Protein AF-A0AAI9UJ51-F1 (afdb_monomer_lite)

Structure (mmCIF, N/CA/C/O backbone):
data_AF-A0AAI9UJ51-F1
#
_entry.id   AF-A0AAI9UJ51-F1
#
loop_
_atom_site.group_PDB
_atom_site.id
_atom_site.type_symbol
_atom_site.label_atom_id
_atom_site.label_alt_id
_atom_site.label_comp_id
_atom_site.label_asym_id
_atom_site.label_entity_id
_atom_site.label_seq_id
_atom_site.pdbx_PDB_ins_code
_atom_site.Cartn_x
_atom_site.Cartn_y
_atom_site.Cartn_z
_atom_site.occupancy
_atom_site.B_iso_or_equiv
_atom_site.auth_seq_id
_atom_site.auth_comp_id
_atom_site.auth_asym_id
_atom_site.auth_atom_id
_atom_site.pdbx_PDB_model_num
ATOM 1 N N . MET A 1 1 ? -1.514 22.040 6.962 1.00 37.78 1 MET A N 1
ATOM 2 C CA . MET A 1 1 ? -1.604 20.563 6.979 1.00 37.78 1 MET A CA 1
ATOM 3 C C . MET A 1 1 ? -2.119 20.143 8.343 1.00 37.78 1 MET A C 1
ATOM 5 O O . MET A 1 1 ? -1.383 20.273 9.313 1.00 37.78 1 MET A O 1
ATOM 9 N N . SER A 1 2 ? -3.386 19.740 8.450 1.00 42.09 2 SER A N 1
ATOM 10 C CA . SER A 1 2 ? -3.909 19.171 9.693 1.00 42.09 2 SER A CA 1
ATOM 11 C C . SER A 1 2 ? -3.279 17.795 9.904 1.00 42.09 2 SER A C 1
ATOM 13 O O . SER A 1 2 ? -3.231 16.966 8.996 1.00 42.09 2 SER A O 1
ATOM 15 N N . TYR A 1 3 ? -2.724 17.576 11.091 1.00 49.19 3 TYR A N 1
ATOM 16 C CA . TYR A 1 3 ? -2.213 16.272 11.492 1.00 49.19 3 TYR A CA 1
ATOM 17 C C . TYR A 1 3 ? -3.400 15.306 11.568 1.00 49.19 3 TYR A C 1
ATOM 19 O O . TYR A 1 3 ? -4.427 15.645 12.158 1.00 49.19 3 TYR A O 1
ATOM 27 N N . PHE A 1 4 ? -3.287 14.126 10.959 1.00 56.16 4 PHE A N 1
ATOM 28 C CA . PHE A 1 4 ? -4.311 13.094 11.087 1.00 56.16 4 PHE A CA 1
ATOM 29 C C . PHE A 1 4 ? -4.432 12.709 12.571 1.00 56.16 4 PHE A C 1
ATOM 31 O O . PHE A 1 4 ? -3.522 12.100 13.137 1.00 56.16 4 PHE A O 1
ATOM 38 N N . LYS A 1 5 ? -5.533 13.112 13.214 1.00 59.19 5 LYS A N 1
ATOM 39 C CA . LYS A 1 5 ? -5.891 12.684 14.568 1.00 59.19 5 LYS A CA 1
ATOM 40 C C . LYS A 1 5 ? -6.715 11.409 14.424 1.00 59.19 5 LYS A C 1
ATOM 42 O O . LYS A 1 5 ? -7.724 11.413 13.723 1.00 59.19 5 LYS A O 1
ATOM 47 N N . ALA A 1 6 ? -6.263 10.318 15.042 1.00 59.84 6 ALA A N 1
ATOM 48 C CA . ALA A 1 6 ? -7.063 9.100 15.090 1.00 59.84 6 ALA A CA 1
ATOM 49 C C . ALA A 1 6 ? -8.426 9.415 15.743 1.00 59.84 6 ALA A C 1
ATOM 51 O O . ALA A 1 6 ? -8.447 10.217 16.681 1.00 59.84 6 ALA A O 1
ATOM 52 N N . PRO A 1 7 ? -9.537 8.818 15.271 1.00 62.19 7 PRO A N 1
ATOM 53 C CA . PRO A 1 7 ? -10.870 9.112 15.797 1.00 62.19 7 PRO A CA 1
ATOM 54 C C . PRO A 1 7 ? -10.974 8.886 17.309 1.00 62.19 7 PRO A C 1
ATOM 56 O O . PRO A 1 7 ? -11.609 9.683 17.992 1.00 62.19 7 PRO A O 1
ATOM 59 N N . ASN A 1 8 ? -10.275 7.866 17.824 1.00 65.25 8 ASN A N 1
ATOM 60 C CA . ASN A 1 8 ? -10.245 7.535 19.245 1.00 65.25 8 ASN A CA 1
ATOM 61 C C . ASN A 1 8 ? -8.888 7.785 19.894 1.00 65.25 8 ASN A C 1
ATOM 63 O O . ASN A 1 8 ? -7.830 7.422 19.366 1.00 65.25 8 ASN A O 1
ATOM 67 N N . GLU A 1 9 ? -8.946 8.367 21.090 1.00 64.38 9 GLU A N 1
ATOM 68 C CA . GLU A 1 9 ? -7.795 8.557 21.958 1.00 64.38 9 GLU A CA 1
ATOM 69 C C . GLU A 1 9 ? -7.480 7.246 22.685 1.00 64.38 9 GLU A C 1
ATOM 71 O O . GLU A 1 9 ? -8.346 6.587 23.254 1.00 64.38 9 GLU A O 1
ATOM 76 N N . ILE A 1 10 ? -6.215 6.838 22.638 1.00 64.62 10 ILE A N 1
ATOM 77 C CA . ILE A 1 10 ? -5.741 5.667 23.375 1.00 64.62 10 ILE A CA 1
ATOM 78 C C . ILE A 1 10 ? -5.596 6.097 24.845 1.00 64.62 10 ILE A C 1
ATOM 80 O O . ILE A 1 10 ? -4.950 7.124 25.081 1.00 64.62 10 ILE A O 1
ATOM 84 N N . PRO A 1 11 ? -6.120 5.339 25.829 1.00 68.12 11 PRO A N 1
ATOM 85 C CA . PRO A 1 11 ? -5.865 5.615 27.241 1.00 68.12 11 PRO A CA 1
ATOM 86 C C . PRO A 1 11 ? -4.359 5.752 27.496 1.00 68.12 11 PRO A C 1
ATOM 88 O O . PRO A 1 11 ? -3.576 4.975 26.942 1.00 68.12 11 PRO A O 1
ATOM 91 N N . ARG A 1 12 ? -3.942 6.723 28.323 1.00 59.19 12 ARG A N 1
ATOM 92 C CA . ARG A 1 12 ? -2.514 6.996 28.608 1.00 59.19 12 ARG A CA 1
ATOM 93 C C . ARG A 1 12 ? -1.734 5.743 29.003 1.00 59.19 12 ARG A C 1
ATOM 95 O O . ARG A 1 12 ? -0.584 5.600 28.599 1.00 59.19 12 ARG A O 1
ATOM 102 N N . ASP A 1 13 ? -2.397 4.836 29.712 1.00 65.62 13 ASP A N 1
ATOM 103 C CA . ASP A 1 13 ? -1.787 3.637 30.280 1.00 65.62 13 ASP A CA 1
ATOM 104 C C . ASP A 1 13 ? -1.841 2.425 29.338 1.00 65.62 13 ASP A C 1
ATOM 106 O O . ASP A 1 13 ? -1.297 1.379 29.671 1.00 65.62 13 ASP A O 1
ATOM 110 N N . GLY A 1 14 ? -2.450 2.560 28.152 1.00 63.56 14 GLY A N 1
ATOM 111 C CA . GLY A 1 14 ? -2.591 1.488 27.169 1.00 63.56 14 GLY A CA 1
ATOM 112 C C . GLY A 1 14 ? -3.546 0.363 27.593 1.00 63.56 14 GLY A C 1
ATOM 113 O O . GLY A 1 14 ? -3.858 0.155 28.764 1.00 63.56 14 GLY A O 1
ATOM 114 N N . TRP A 1 15 ? -4.031 -0.399 26.612 1.00 67.38 15 TRP A N 1
ATOM 115 C CA . TRP A 1 15 ? -4.804 -1.616 26.863 1.00 67.38 15 TRP A CA 1
ATOM 116 C C . TRP A 1 15 ? -3.821 -2.746 27.208 1.00 67.38 15 TRP A C 1
ATOM 118 O O . TRP A 1 15 ? -3.325 -3.445 26.333 1.00 67.38 15 TRP A O 1
ATOM 128 N N . ASN A 1 16 ? -3.461 -2.872 28.487 1.00 60.53 16 ASN A N 1
ATOM 129 C CA . ASN A 1 16 ? -2.312 -3.675 28.943 1.00 60.53 16 ASN A CA 1
ATOM 130 C C . ASN A 1 16 ? -2.481 -5.202 28.894 1.00 60.53 16 ASN A C 1
ATOM 132 O O . ASN A 1 16 ? -1.573 -5.913 29.320 1.00 60.53 16 ASN A O 1
ATOM 136 N N . LYS A 1 17 ? -3.621 -5.727 28.432 1.00 62.84 17 LYS A N 1
ATOM 137 C CA . LYS A 1 17 ? -3.932 -7.158 28.587 1.00 62.84 17 LYS A CA 1
ATOM 138 C C . LYS A 1 17 ? -3.856 -7.983 27.305 1.00 62.84 17 LYS A C 1
ATOM 140 O O . LYS A 1 17 ? -3.494 -9.148 27.400 1.00 62.84 17 LYS A O 1
ATOM 145 N N . ASP A 1 18 ? -4.044 -7.377 26.133 1.00 58.81 18 ASP A N 1
ATOM 146 C CA . ASP A 1 18 ? -4.123 -8.126 24.877 1.00 58.81 18 ASP A CA 1
ATOM 147 C C . ASP A 1 18 ? -3.141 -7.562 23.844 1.00 58.81 18 ASP A C 1
ATOM 149 O O . ASP A 1 18 ? -3.405 -6.568 23.165 1.00 58.81 18 ASP A O 1
ATOM 153 N N . SER A 1 19 ? -1.974 -8.199 23.726 1.00 62.00 19 SER A N 1
ATOM 154 C CA . SER A 1 19 ? -1.013 -7.914 22.660 1.00 62.00 19 SER A CA 1
ATOM 155 C C . SER A 1 19 ? -0.916 -9.105 21.714 1.00 62.00 19 SER A C 1
ATOM 157 O O . SER A 1 19 ? -0.498 -10.187 22.111 1.00 62.00 19 SER A O 1
ATOM 159 N N . LEU A 1 20 ? -1.248 -8.891 20.438 1.00 61.78 20 LEU A N 1
ATOM 160 C CA . LEU A 1 20 ? -1.085 -9.886 19.367 1.00 61.78 20 LEU A CA 1
ATOM 161 C C . LEU A 1 20 ? 0.387 -10.065 18.925 1.00 61.78 20 LEU A C 1
ATOM 163 O O . LEU A 1 20 ? 0.659 -10.765 17.954 1.00 61.78 20 LEU A O 1
ATOM 167 N N . GLY A 1 21 ? 1.345 -9.431 19.614 1.00 63.75 21 GLY A N 1
ATOM 168 C CA . GLY A 1 21 ? 2.781 -9.603 19.385 1.00 63.75 21 GLY A CA 1
ATOM 169 C C . GLY A 1 21 ? 3.614 -8.386 19.792 1.00 63.75 21 GLY A C 1
ATOM 170 O O . GLY A 1 21 ? 3.103 -7.309 20.092 1.00 63.75 21 GLY A O 1
ATOM 171 N N . THR A 1 22 ? 4.936 -8.523 19.783 1.00 64.12 22 THR A N 1
ATOM 172 C CA . THR A 1 22 ? 5.861 -7.417 20.063 1.00 64.12 22 THR A CA 1
ATOM 173 C C . THR A 1 22 ? 5.873 -6.411 18.906 1.00 64.12 22 THR A C 1
ATOM 175 O O . THR A 1 22 ? 6.581 -6.564 17.910 1.00 64.12 22 THR A O 1
ATOM 178 N N . TYR A 1 23 ? 5.082 -5.342 19.025 1.00 70.81 23 TYR A N 1
ATOM 179 C CA . TYR A 1 23 ? 5.147 -4.205 18.108 1.00 70.81 23 TYR A CA 1
ATOM 180 C C . TYR A 1 23 ? 6.375 -3.340 18.417 1.00 70.81 23 TYR A C 1
ATOM 182 O O . TYR A 1 23 ? 6.433 -2.666 19.444 1.00 70.81 23 TYR A O 1
ATOM 190 N N . SER A 1 24 ? 7.346 -3.313 17.501 1.00 81.12 24 SER A N 1
ATOM 191 C CA . SER A 1 24 ? 8.463 -2.366 17.555 1.00 81.12 24 SER A CA 1
ATOM 192 C C . SER A 1 24 ? 8.197 -1.183 16.614 1.00 81.12 24 SER A C 1
ATOM 194 O O . SER A 1 24 ? 8.169 -1.374 15.391 1.00 81.12 24 SER A O 1
ATOM 196 N N . PRO A 1 25 ? 8.030 0.052 17.132 1.00 81.69 25 PRO A N 1
ATOM 197 C CA . PRO A 1 25 ? 7.832 1.235 16.291 1.00 81.69 25 PRO A CA 1
ATOM 198 C C . PRO A 1 25 ? 9.050 1.512 15.401 1.00 81.69 25 PRO A C 1
ATOM 200 O O . PRO A 1 25 ? 8.902 2.007 14.283 1.00 81.69 25 PRO A O 1
ATOM 203 N N . VAL A 1 26 ? 10.248 1.146 15.869 1.00 86.31 26 VAL A N 1
ATOM 204 C CA . VAL A 1 26 ? 11.490 1.240 15.096 1.00 86.31 26 VAL A CA 1
ATOM 205 C C . VAL A 1 26 ? 11.459 0.255 13.932 1.00 86.31 26 VAL A C 1
ATOM 207 O O . VAL A 1 26 ? 11.640 0.667 12.789 1.00 86.31 26 VAL A O 1
ATOM 210 N N . ALA A 1 27 ? 11.134 -1.017 14.184 1.00 85.56 27 ALA A N 1
ATOM 211 C CA . ALA A 1 27 ? 11.029 -2.017 13.122 1.00 85.56 27 ALA A CA 1
ATOM 212 C C . ALA A 1 27 ? 9.943 -1.649 12.098 1.00 85.56 27 ALA A C 1
ATOM 214 O O . ALA A 1 27 ? 10.155 -1.773 10.894 1.00 85.56 27 ALA A O 1
ATOM 215 N N . ALA A 1 28 ? 8.793 -1.137 12.550 1.00 83.44 28 ALA A N 1
ATOM 216 C CA . ALA A 1 28 ? 7.733 -0.664 11.664 1.00 83.44 28 ALA A CA 1
ATOM 217 C C . ALA A 1 28 ? 8.196 0.500 10.771 1.00 83.44 28 ALA A C 1
ATOM 219 O O . ALA A 1 28 ? 7.920 0.498 9.569 1.00 83.44 28 ALA A O 1
ATOM 220 N N . ARG A 1 29 ? 8.944 1.462 11.331 1.00 87.62 29 ARG A N 1
ATOM 221 C CA . ARG A 1 29 ? 9.530 2.575 10.572 1.00 87.62 29 ARG A CA 1
ATOM 222 C C . ARG A 1 29 ? 10.556 2.082 9.552 1.00 87.62 29 ARG A C 1
ATOM 224 O O . ARG A 1 29 ? 10.472 2.488 8.399 1.00 87.62 29 ARG A O 1
ATOM 231 N N . ILE A 1 30 ? 11.466 1.192 9.949 1.00 90.81 30 ILE A N 1
ATOM 232 C CA . ILE A 1 30 ? 12.481 0.611 9.056 1.00 90.81 30 ILE A CA 1
ATOM 233 C C . ILE A 1 30 ? 11.810 -0.124 7.894 1.00 90.81 30 ILE A C 1
ATOM 235 O O . ILE A 1 30 ? 12.105 0.177 6.742 1.00 90.81 30 ILE A O 1
ATOM 239 N N . ARG A 1 31 ? 10.846 -1.015 8.169 1.00 87.31 31 ARG A N 1
ATOM 240 C CA . ARG A 1 31 ? 10.103 -1.735 7.119 1.00 87.31 31 ARG A CA 1
ATOM 241 C C . ARG A 1 31 ? 9.428 -0.788 6.131 1.00 87.31 31 ARG A C 1
ATOM 243 O O . ARG A 1 31 ? 9.487 -1.023 4.930 1.00 87.31 31 ARG A O 1
ATOM 250 N N . ARG A 1 32 ? 8.809 0.292 6.624 1.00 87.50 32 ARG A N 1
ATOM 251 C CA . ARG A 1 32 ? 8.185 1.309 5.766 1.00 87.50 32 ARG A CA 1
ATOM 252 C C . ARG A 1 32 ? 9.218 2.007 4.884 1.00 87.50 32 ARG A C 1
ATOM 254 O O . ARG A 1 32 ? 8.964 2.163 3.696 1.00 87.50 32 ARG A O 1
ATOM 261 N N . MET A 1 33 ? 10.351 2.420 5.453 1.00 92.44 33 MET A N 1
ATOM 262 C CA . MET A 1 33 ? 11.416 3.067 4.683 1.00 92.44 33 MET A CA 1
ATOM 263 C C . MET A 1 33 ? 11.961 2.132 3.607 1.00 92.44 33 MET A C 1
ATOM 265 O O . MET A 1 33 ? 12.041 2.542 2.461 1.00 92.44 33 MET A O 1
ATOM 269 N N . LEU A 1 34 ? 12.235 0.868 3.942 1.00 91.06 34 LEU A N 1
ATOM 270 C CA . LEU A 1 34 ? 12.690 -0.133 2.973 1.00 91.06 34 LEU A CA 1
ATOM 271 C C . LEU A 1 34 ? 11.687 -0.321 1.830 1.00 91.06 34 LEU A C 1
ATOM 273 O O . LEU A 1 34 ? 12.074 -0.245 0.669 1.00 91.06 34 LEU A O 1
ATOM 277 N N . ALA A 1 35 ? 10.401 -0.505 2.140 1.00 87.81 35 A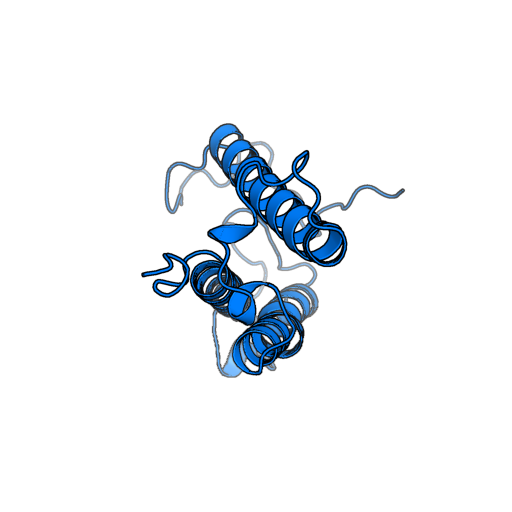LA A N 1
ATOM 278 C CA . ALA A 1 35 ? 9.367 -0.682 1.121 1.00 87.81 35 ALA A CA 1
ATOM 279 C C . ALA A 1 35 ? 9.244 0.539 0.191 1.00 87.81 35 ALA A C 1
ATOM 281 O O . ALA A 1 35 ? 9.126 0.382 -1.022 1.00 87.81 35 ALA A O 1
ATOM 282 N N . VAL A 1 36 ? 9.309 1.755 0.745 1.00 90.31 36 VAL A N 1
ATOM 283 C CA . VAL A 1 36 ? 9.282 2.993 -0.048 1.00 90.31 36 VAL A CA 1
ATOM 284 C C . VAL A 1 36 ? 10.542 3.126 -0.898 1.00 90.31 36 VAL A C 1
ATOM 286 O O . VAL A 1 36 ? 10.429 3.440 -2.077 1.00 90.31 36 VAL A O 1
ATOM 289 N N . SER A 1 37 ? 11.723 2.847 -0.344 1.00 92.00 37 SER A N 1
ATOM 290 C CA . SER A 1 37 ? 12.981 2.887 -1.093 1.00 92.00 37 SER A CA 1
ATOM 291 C C . SER A 1 37 ? 12.982 1.901 -2.261 1.00 92.00 37 SER A C 1
ATOM 293 O O . SER A 1 37 ? 13.389 2.277 -3.354 1.00 92.00 37 SER A O 1
ATOM 295 N N . ILE A 1 38 ? 12.471 0.678 -2.066 1.00 89.81 38 ILE A N 1
ATOM 296 C CA . ILE A 1 38 ? 12.313 -0.317 -3.141 1.00 89.81 38 ILE A CA 1
ATOM 297 C C . ILE A 1 38 ? 11.364 0.208 -4.223 1.00 89.81 38 ILE A C 1
ATOM 299 O O . ILE A 1 38 ? 11.689 0.144 -5.405 1.00 89.81 38 ILE A O 1
ATOM 303 N N . GLY A 1 39 ? 10.215 0.769 -3.834 1.00 89.00 39 GLY A N 1
ATOM 304 C CA . GLY A 1 39 ? 9.254 1.335 -4.783 1.00 89.00 39 GLY A CA 1
ATOM 305 C C . GLY A 1 39 ? 9.815 2.521 -5.575 1.00 89.00 39 GLY A C 1
ATOM 306 O O . GLY A 1 39 ? 9.617 2.594 -6.785 1.00 89.00 39 GLY A O 1
ATOM 307 N N . ILE A 1 40 ? 10.552 3.422 -4.916 1.00 90.69 40 ILE A N 1
ATOM 308 C CA . ILE A 1 40 ? 11.228 4.553 -5.569 1.00 90.69 40 ILE A CA 1
ATOM 309 C C . ILE A 1 40 ? 12.296 4.042 -6.531 1.00 90.69 40 ILE A C 1
ATOM 311 O O . ILE A 1 40 ? 12.324 4.474 -7.677 1.00 90.69 40 ILE A O 1
ATOM 315 N N . PHE A 1 41 ? 13.144 3.107 -6.098 1.00 89.12 41 PHE A N 1
ATOM 316 C CA . PHE A 1 41 ? 14.166 2.515 -6.956 1.00 89.12 41 PHE A CA 1
ATOM 317 C C . PHE A 1 41 ? 13.544 1.860 -8.194 1.00 89.12 41 PHE A C 1
ATOM 319 O O . PHE A 1 41 ? 13.960 2.151 -9.309 1.00 89.12 41 PHE A O 1
ATOM 326 N N . HIS A 1 42 ? 12.485 1.066 -8.019 1.00 87.69 42 HIS A N 1
ATOM 327 C CA . HIS A 1 42 ? 11.748 0.469 -9.131 1.00 87.69 42 HIS A CA 1
ATOM 328 C C . HIS A 1 42 ? 11.185 1.531 -10.088 1.00 87.69 42 HIS A C 1
ATOM 330 O O . HIS A 1 42 ? 11.321 1.399 -11.300 1.00 87.69 42 HIS A O 1
ATOM 336 N N . ALA A 1 43 ? 10.593 2.611 -9.567 1.00 88.38 43 ALA A N 1
ATOM 337 C CA . ALA A 1 43 ? 10.093 3.709 -10.394 1.00 88.38 43 ALA A CA 1
ATOM 338 C C . ALA A 1 43 ? 11.217 4.410 -11.174 1.00 88.38 43 ALA A C 1
ATOM 340 O O . ALA A 1 43 ? 11.043 4.705 -12.352 1.00 88.38 43 ALA A O 1
ATOM 341 N N . LEU A 1 44 ? 12.376 4.636 -10.550 1.00 88.44 44 LEU A N 1
ATOM 342 C CA . LEU A 1 44 ? 13.542 5.220 -11.215 1.00 88.44 44 LEU A CA 1
ATOM 343 C C . LEU A 1 44 ? 14.083 4.310 -12.319 1.00 88.44 44 LEU A C 1
ATOM 345 O O . LEU A 1 44 ? 14.421 4.813 -13.385 1.00 88.44 44 LEU A O 1
ATOM 349 N N . VAL A 1 45 ? 14.132 2.992 -12.095 1.00 85.94 45 VAL A N 1
ATOM 350 C CA . VAL A 1 45 ? 14.536 2.023 -13.126 1.00 85.94 45 VAL A CA 1
ATOM 351 C C . VAL A 1 45 ? 13.558 2.062 -14.297 1.00 85.94 45 VAL A C 1
ATOM 353 O O . VAL A 1 45 ? 14.000 2.209 -15.427 1.00 85.94 45 VAL A O 1
ATOM 356 N N . VAL A 1 46 ? 12.244 2.018 -14.048 1.00 84.88 46 VAL A N 1
ATOM 357 C CA . VAL A 1 46 ? 11.219 2.103 -15.108 1.00 84.88 46 VAL A CA 1
ATOM 358 C C . VAL A 1 46 ? 11.327 3.411 -15.903 1.00 84.88 46 VAL A C 1
ATOM 360 O O . VAL A 1 46 ? 11.238 3.389 -17.126 1.00 84.88 46 VAL A O 1
ATOM 363 N N . LEU A 1 47 ? 11.527 4.548 -15.228 1.00 84.38 47 LEU A N 1
ATOM 364 C CA . LEU A 1 47 ? 11.627 5.859 -15.881 1.00 84.38 47 LEU A CA 1
ATOM 365 C C . LEU A 1 47 ? 12.952 6.054 -16.630 1.00 84.38 47 LEU A C 1
ATOM 367 O O . LEU A 1 47 ? 12.956 6.662 -17.691 1.00 84.38 47 LEU A O 1
ATOM 371 N N . GLY A 1 48 ? 14.067 5.557 -16.090 1.00 79.56 48 GLY A N 1
ATOM 372 C CA . GLY A 1 48 ? 15.394 5.666 -16.705 1.00 79.56 48 GLY A CA 1
ATOM 373 C C . GLY A 1 48 ? 15.682 4.600 -17.764 1.00 79.56 48 GLY A C 1
ATOM 374 O O . GLY A 1 48 ? 16.675 4.709 -18.484 1.00 79.56 48 GLY A O 1
ATOM 375 N N . TYR A 1 49 ? 14.827 3.578 -17.864 1.00 74.75 49 TYR A N 1
ATOM 376 C CA . TYR A 1 49 ? 14.978 2.476 -18.808 1.00 74.75 49 TYR A CA 1
ATOM 377 C C . TYR A 1 49 ? 14.905 2.941 -20.272 1.00 74.75 49 TYR A C 1
ATOM 379 O O . TYR A 1 49 ? 15.668 2.437 -21.091 1.00 74.75 49 TYR A O 1
ATOM 387 N N . SER A 1 50 ? 14.073 3.937 -20.616 1.00 67.44 50 SER A N 1
ATOM 388 C CA . SER A 1 50 ? 14.010 4.453 -22.000 1.00 67.44 50 SER A CA 1
ATOM 389 C C . SER A 1 50 ? 15.325 5.064 -22.483 1.00 67.44 50 SER A C 1
ATOM 391 O O . SER A 1 50 ? 15.575 5.102 -23.685 1.00 67.44 50 SER A O 1
ATOM 393 N N . ASP A 1 51 ? 16.162 5.515 -21.548 1.00 67.44 51 ASP A N 1
ATOM 394 C CA . ASP A 1 51 ? 17.338 6.334 -21.831 1.00 67.44 51 ASP A CA 1
ATOM 395 C C . ASP A 1 51 ? 18.652 5.541 -21.692 1.00 67.44 51 ASP A C 1
ATOM 397 O O . ASP A 1 51 ? 19.729 6.126 -21.793 1.00 67.44 51 ASP A O 1
ATOM 401 N N . ASN A 1 52 ? 18.587 4.219 -21.447 1.00 69.31 52 ASN A N 1
ATOM 402 C CA . ASN A 1 52 ? 19.746 3.360 -21.144 1.00 69.31 52 ASN A CA 1
ATOM 403 C C . ASN A 1 52 ? 20.663 3.967 -20.064 1.00 69.31 52 ASN A C 1
ATOM 405 O O . ASN A 1 52 ? 21.892 3.952 -20.170 1.00 69.31 52 ASN A O 1
ATOM 409 N N . ASN A 1 53 ? 20.060 4.557 -19.029 1.00 72.06 53 ASN A N 1
ATOM 410 C CA . ASN A 1 53 ? 20.792 5.367 -18.067 1.00 72.06 53 ASN A CA 1
ATOM 411 C C . ASN A 1 53 ? 21.592 4.503 -17.074 1.00 72.06 53 ASN A C 1
ATOM 413 O O . ASN A 1 53 ? 21.056 4.006 -16.076 1.00 72.06 53 ASN A O 1
ATOM 417 N N . SER A 1 54 ? 22.902 4.391 -17.315 1.00 76.50 54 SER A N 1
ATOM 418 C CA . SER A 1 54 ? 23.836 3.622 -16.484 1.00 76.50 54 SER A CA 1
ATOM 419 C C . SER A 1 54 ? 24.005 4.154 -15.053 1.00 76.50 54 SER A C 1
ATOM 421 O O . SER A 1 54 ? 24.546 3.457 -14.195 1.00 76.50 54 SER A O 1
ATOM 423 N N . LEU A 1 55 ? 23.515 5.368 -14.760 1.00 80.75 55 LEU A N 1
ATOM 424 C CA . LEU A 1 55 ? 23.548 5.953 -13.414 1.00 80.75 55 LEU A CA 1
ATOM 425 C C . LEU A 1 55 ? 22.552 5.292 -12.453 1.00 80.75 55 LEU A C 1
ATOM 427 O O . LEU A 1 55 ? 22.775 5.305 -11.244 1.00 80.75 55 LEU A O 1
ATOM 431 N N . VAL A 1 56 ? 21.445 4.747 -12.970 1.00 81.94 56 VAL A N 1
ATOM 432 C CA . VAL A 1 56 ? 20.395 4.108 -12.155 1.00 81.94 56 VAL A CA 1
ATOM 433 C C . VAL A 1 56 ? 20.579 2.593 -12.121 1.00 81.94 56 VAL A C 1
ATOM 435 O O . VAL A 1 56 ? 20.435 1.974 -11.067 1.00 81.94 56 VAL A O 1
ATOM 438 N N . 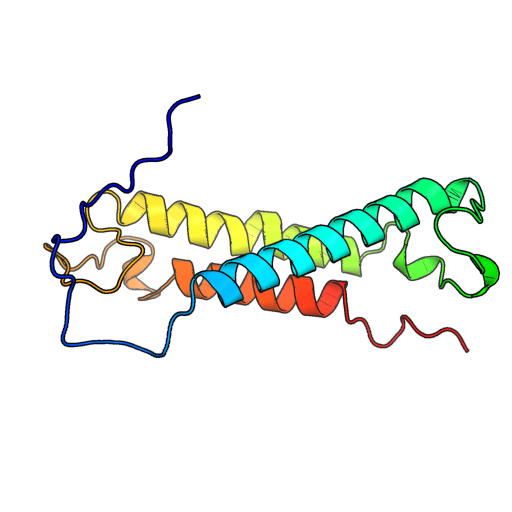CYS A 1 57 ? 20.925 1.996 -13.262 1.00 80.38 57 CYS A N 1
ATOM 439 C CA . CYS A 1 57 ? 21.242 0.580 -13.383 1.00 80.38 57 CYS A CA 1
ATOM 440 C C . CYS A 1 57 ? 22.572 0.446 -14.116 1.00 80.38 57 CYS A C 1
ATOM 442 O O . CYS A 1 57 ? 22.652 0.815 -15.278 1.00 80.38 57 CYS A O 1
ATOM 444 N N . LEU A 1 58 ? 23.604 -0.081 -13.451 1.00 83.19 58 LEU A N 1
ATOM 445 C CA . LEU A 1 58 ? 24.948 -0.184 -14.033 1.00 83.19 58 LEU A CA 1
ATOM 446 C C . LEU A 1 58 ? 24.983 -1.068 -15.294 1.00 83.19 58 LEU A C 1
ATOM 448 O O . LEU A 1 58 ? 25.788 -0.819 -16.185 1.00 83.19 58 LEU A O 1
ATOM 452 N N . HIS A 1 59 ? 24.094 -2.065 -15.353 1.00 81.50 59 HIS A N 1
ATOM 453 C CA . HIS A 1 59 ? 23.997 -3.059 -16.422 1.00 81.50 59 HIS A CA 1
ATOM 454 C C . HIS A 1 59 ? 22.551 -3.180 -16.933 1.00 81.50 59 HIS A C 1
ATOM 456 O O . HIS A 1 59 ? 21.877 -4.175 -16.633 1.00 81.50 59 HIS A O 1
ATOM 462 N N . PRO A 1 60 ? 22.029 -2.166 -17.650 1.00 78.25 60 PRO A N 1
ATOM 463 C CA . PRO A 1 60 ? 20.661 -2.187 -18.165 1.00 78.25 60 PRO A CA 1
ATOM 464 C C . PRO A 1 60 ? 20.415 -3.339 -19.153 1.00 78.25 60 PRO A C 1
ATOM 466 O O . PRO A 1 60 ? 19.280 -3.782 -19.298 1.00 78.25 60 PRO A O 1
ATOM 469 N N . GLU A 1 61 ? 21.466 -3.872 -19.781 1.00 78.56 61 GLU A N 1
ATOM 470 C CA . GLU A 1 61 ? 21.426 -5.027 -20.681 1.00 78.56 61 GLU A CA 1
ATOM 471 C C . GLU A 1 61 ? 20.943 -6.324 -20.017 1.00 78.56 61 GLU A C 1
ATOM 473 O O . GLU A 1 61 ? 20.416 -7.197 -20.701 1.00 78.56 61 GLU A O 1
ATOM 478 N N . ASN A 1 62 ? 21.076 -6.445 -18.692 1.00 79.75 62 ASN A N 1
ATOM 479 C CA . ASN A 1 62 ? 20.631 -7.621 -17.939 1.00 79.75 62 ASN A CA 1
ATOM 480 C C . ASN A 1 62 ? 19.164 -7.517 -17.488 1.00 79.75 62 ASN A C 1
ATOM 482 O O . ASN A 1 62 ? 18.654 -8.415 -16.813 1.00 79.75 62 ASN A O 1
ATOM 486 N N . LEU A 1 63 ? 18.480 -6.414 -17.805 1.00 78.88 63 LEU A N 1
ATOM 487 C CA . LEU A 1 63 ? 17.089 -6.211 -17.419 1.00 78.88 63 LEU A CA 1
ATOM 488 C C . LEU A 1 63 ? 16.147 -6.885 -18.416 1.00 78.88 63 LEU A C 1
ATOM 490 O O . LEU A 1 63 ? 16.237 -6.706 -19.627 1.00 78.88 63 LEU A O 1
ATOM 494 N N . ASN A 1 64 ? 15.162 -7.608 -17.890 1.00 80.38 64 ASN A N 1
ATOM 495 C CA . ASN A 1 64 ? 14.066 -8.108 -18.704 1.00 80.38 64 ASN A CA 1
ATOM 496 C C . ASN A 1 64 ? 13.071 -6.973 -18.997 1.00 80.38 64 ASN A C 1
ATOM 498 O O . ASN A 1 64 ? 12.274 -6.576 -18.142 1.00 80.38 64 ASN A O 1
ATOM 502 N N . ASN A 1 65 ? 13.086 -6.491 -20.237 1.00 77.50 65 ASN A N 1
ATOM 503 C CA . ASN A 1 65 ? 12.234 -5.406 -20.735 1.00 77.50 65 ASN A CA 1
ATOM 504 C C . ASN A 1 65 ? 10.740 -5.628 -20.453 1.00 77.50 65 ASN A C 1
ATOM 506 O O . ASN A 1 65 ? 9.998 -4.677 -20.207 1.00 77.50 65 ASN A O 1
ATOM 510 N N . GLY A 1 66 ? 10.284 -6.885 -20.463 1.00 79.00 66 GLY A N 1
ATOM 511 C CA . GLY A 1 66 ? 8.886 -7.230 -20.214 1.00 79.00 66 GLY A CA 1
ATOM 512 C C . GLY A 1 66 ? 8.427 -6.939 -18.784 1.00 79.00 66 GLY A C 1
ATOM 513 O O . GLY A 1 66 ? 7.232 -6.751 -18.564 1.00 79.00 66 GLY A O 1
ATOM 514 N N . LEU A 1 67 ? 9.348 -6.863 -17.815 1.00 79.81 67 LEU A N 1
ATOM 515 C CA . LEU A 1 67 ? 9.026 -6.567 -16.415 1.00 79.81 67 LEU A CA 1
ATOM 516 C C . LEU A 1 67 ? 8.920 -5.064 -16.134 1.00 79.81 67 LEU A C 1
ATOM 518 O O . LEU A 1 67 ? 8.119 -4.667 -15.290 1.00 79.81 67 LEU A O 1
ATOM 522 N N . PHE A 1 68 ? 9.684 -4.239 -16.855 1.00 80.81 68 PHE A N 1
ATOM 523 C CA . PHE A 1 68 ? 9.750 -2.784 -16.648 1.00 80.81 68 PHE A CA 1
ATOM 524 C C . PHE A 1 68 ? 8.889 -1.979 -17.632 1.00 80.81 68 PHE A C 1
ATOM 526 O O . PHE A 1 68 ? 8.898 -0.751 -17.611 1.00 80.81 68 PHE A O 1
ATOM 533 N N . THR A 1 69 ? 8.108 -2.660 -18.470 1.00 83.19 69 THR A N 1
ATOM 534 C CA . THR A 1 69 ? 7.121 -2.060 -19.375 1.00 83.19 69 THR A CA 1
ATOM 535 C C . THR A 1 69 ? 5.695 -2.413 -18.946 1.00 83.19 69 THR A C 1
ATOM 537 O O . THR A 1 69 ? 5.465 -3.303 -18.120 1.00 83.19 69 THR A O 1
ATOM 540 N N . TRP A 1 70 ? 4.705 -1.696 -19.487 1.00 85.44 70 TRP A N 1
ATOM 541 C CA . TRP A 1 70 ? 3.299 -2.035 -19.272 1.00 85.44 70 TRP A CA 1
ATOM 542 C C . TRP A 1 70 ? 3.012 -3.433 -19.809 1.00 85.44 70 TRP A C 1
ATOM 544 O O . TRP A 1 70 ? 3.152 -3.695 -21.001 1.00 85.44 70 TRP A O 1
ATOM 554 N N . ASN A 1 71 ? 2.576 -4.323 -18.925 1.00 87.19 71 ASN A N 1
ATOM 555 C CA . ASN A 1 71 ? 2.187 -5.673 -19.283 1.00 87.19 71 ASN A CA 1
ATOM 556 C C . ASN A 1 71 ? 0.874 -6.032 -18.569 1.00 87.19 71 ASN A C 1
ATOM 558 O O . ASN A 1 71 ? 0.529 -5.422 -17.553 1.00 87.19 71 ASN A O 1
ATOM 562 N N . PRO A 1 72 ? 0.122 -7.028 -19.069 1.00 90.56 72 PRO A N 1
ATOM 563 C CA . PRO A 1 72 ? -1.166 -7.387 -18.481 1.00 90.56 72 PRO A CA 1
ATOM 564 C C . PRO A 1 72 ? -1.071 -7.741 -16.993 1.00 90.56 72 PRO A C 1
ATOM 566 O O . PRO A 1 72 ? -1.973 -7.422 -16.225 1.00 90.56 72 PRO A O 1
ATOM 569 N N . TYR A 1 73 ? 0.035 -8.357 -16.568 1.00 90.31 73 TYR A N 1
ATOM 570 C CA . TYR A 1 73 ? 0.246 -8.718 -15.171 1.00 90.31 73 TYR A CA 1
ATOM 571 C C . TYR A 1 73 ? 0.377 -7.480 -14.276 1.00 90.31 73 TYR A C 1
ATOM 573 O O . TYR A 1 73 ? -0.323 -7.388 -13.270 1.00 90.31 73 TYR A O 1
ATOM 581 N N . THR A 1 74 ? 1.207 -6.497 -14.645 1.00 89.25 74 THR A N 1
ATOM 582 C CA . THR A 1 74 ? 1.354 -5.251 -13.875 1.00 89.25 74 THR A CA 1
ATOM 583 C C . THR A 1 74 ? 0.047 -4.465 -13.849 1.00 89.25 74 THR A C 1
ATOM 585 O O . THR A 1 74 ? -0.340 -3.971 -12.789 1.00 89.25 74 THR A O 1
ATOM 588 N N . SER A 1 75 ? -0.699 -4.433 -14.957 1.00 92.38 75 SER A N 1
ATOM 589 C CA . SER A 1 75 ? -2.041 -3.840 -15.002 1.00 92.38 75 SER A CA 1
ATOM 590 C C . SER A 1 75 ? -3.023 -4.527 -14.045 1.00 92.38 75 SER A C 1
ATOM 592 O O . SER A 1 75 ? -3.727 -3.841 -13.303 1.00 92.38 75 SER A O 1
ATOM 594 N N . VAL A 1 76 ? -3.049 -5.865 -14.002 1.00 94.44 76 VAL A N 1
ATOM 595 C CA . VAL A 1 76 ? -3.897 -6.628 -13.070 1.00 94.44 76 VAL A CA 1
ATOM 596 C C . VAL A 1 76 ? -3.483 -6.380 -11.619 1.00 94.44 76 VAL A C 1
ATOM 598 O O . VAL A 1 76 ? -4.345 -6.113 -10.784 1.00 94.44 76 VAL A O 1
ATOM 601 N N . CYS A 1 77 ? -2.185 -6.395 -11.301 1.00 93.31 77 CYS A N 1
ATOM 602 C CA . CYS A 1 77 ? -1.696 -6.085 -9.956 1.00 93.31 77 CYS A CA 1
ATOM 603 C C . CYS A 1 77 ? -2.149 -4.689 -9.497 1.00 93.31 77 CYS A C 1
ATOM 605 O O . CYS A 1 77 ? -2.701 -4.540 -8.404 1.00 93.31 77 CYS A O 1
ATOM 607 N N . LEU A 1 78 ? -1.974 -3.667 -10.338 1.00 93.00 78 LEU A N 1
ATOM 608 C CA . LEU A 1 78 ? -2.412 -2.307 -10.020 1.00 93.00 78 LEU A CA 1
ATOM 609 C C . LEU A 1 78 ? -3.928 -2.227 -9.832 1.00 93.00 78 LEU A C 1
ATOM 611 O O . LEU A 1 78 ? -4.384 -1.610 -8.870 1.00 93.00 78 LEU A O 1
ATOM 615 N N . PHE A 1 79 ? -4.705 -2.899 -10.683 1.00 96.00 79 PHE A N 1
ATOM 616 C CA . PHE A 1 79 ? -6.156 -2.982 -10.534 1.00 96.00 79 PHE A CA 1
ATOM 617 C C . PHE A 1 79 ? -6.559 -3.602 -9.189 1.00 96.00 79 PHE A C 1
ATOM 619 O O . PHE A 1 79 ? -7.373 -3.031 -8.467 1.00 96.00 79 PHE A O 1
ATOM 626 N N . LEU A 1 80 ? -5.952 -4.725 -8.794 1.00 97.19 80 LEU A N 1
ATOM 627 C CA . LEU A 1 80 ? -6.242 -5.369 -7.508 1.00 97.19 80 LEU A CA 1
ATOM 628 C C . LEU A 1 80 ? -5.923 -4.449 -6.320 1.00 97.19 80 LEU A C 1
ATOM 630 O O . LEU A 1 80 ? -6.678 -4.407 -5.348 1.00 97.19 80 LEU A O 1
ATOM 634 N N . VAL A 1 81 ? -4.838 -3.676 -6.383 1.00 95.56 81 VAL A N 1
ATOM 635 C CA . VAL A 1 81 ? -4.487 -2.720 -5.321 1.00 95.56 81 VAL A CA 1
ATOM 636 C C . VAL A 1 81 ? -5.462 -1.542 -5.285 1.00 95.56 81 VAL A C 1
ATOM 638 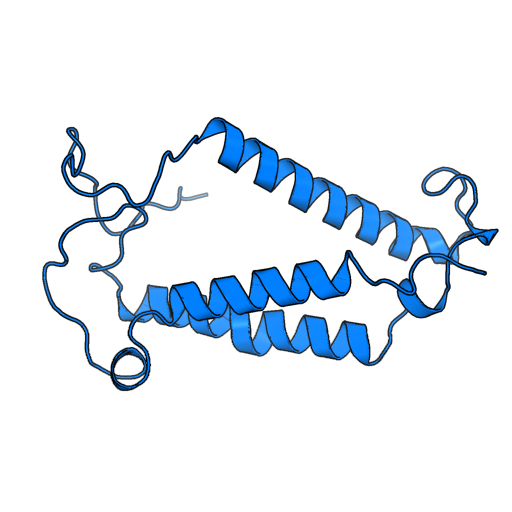O O . VAL A 1 81 ? -5.978 -1.217 -4.215 1.00 95.56 81 VAL A O 1
ATOM 641 N N . ILE A 1 82 ? -5.720 -0.909 -6.431 1.00 95.44 82 ILE A N 1
ATOM 642 C CA . ILE A 1 82 ? -6.467 0.354 -6.528 1.00 95.44 82 ILE A CA 1
ATOM 643 C C . ILE A 1 82 ? -7.975 0.134 -6.406 1.00 95.44 82 ILE A C 1
ATOM 645 O O . ILE A 1 82 ? -8.653 0.934 -5.768 1.00 95.44 82 ILE A O 1
ATOM 649 N N . CYS A 1 83 ? -8.507 -0.936 -6.994 1.00 97.00 83 CYS A N 1
ATOM 650 C CA . CYS A 1 83 ? -9.948 -1.174 -7.084 1.00 97.00 83 CYS A CA 1
ATOM 651 C C . CYS A 1 83 ? -10.470 -2.161 -6.035 1.00 97.00 83 CYS A C 1
ATOM 653 O O . CYS A 1 83 ? -11.672 -2.176 -5.784 1.00 97.00 83 CYS A O 1
ATOM 655 N N . ILE A 1 84 ? -9.604 -2.959 -5.396 1.00 95.69 84 ILE A N 1
ATOM 656 C CA . ILE A 1 84 ? -10.030 -3.948 -4.391 1.00 95.69 84 ILE A CA 1
ATOM 657 C C . ILE A 1 84 ? -9.387 -3.673 -3.030 1.00 95.69 84 ILE A C 1
ATOM 659 O O . ILE A 1 84 ? -10.080 -3.323 -2.075 1.00 95.69 84 ILE A O 1
ATOM 663 N N . GLY A 1 85 ? -8.062 -3.794 -2.921 1.00 95.19 85 GLY A N 1
ATOM 664 C CA . GLY A 1 85 ? -7.355 -3.722 -1.639 1.00 95.19 85 GLY A CA 1
ATOM 665 C C . GLY A 1 85 ? -7.487 -2.366 -0.934 1.00 95.19 85 GLY A C 1
ATOM 666 O O . GLY A 1 85 ? -7.778 -2.309 0.264 1.00 95.19 85 GLY A O 1
ATOM 667 N N . GLY A 1 86 ? -7.304 -1.272 -1.679 1.00 94.31 86 GLY A N 1
ATOM 668 C CA . GLY A 1 86 ? -7.472 0.097 -1.190 1.00 94.31 86 GLY A CA 1
ATOM 669 C C . GLY A 1 86 ? -8.913 0.395 -0.761 1.00 94.31 86 GLY A C 1
ATOM 670 O O . GLY A 1 86 ? -9.122 0.743 0.404 1.00 94.31 86 GLY A O 1
ATOM 671 N N . PRO A 1 87 ? -9.914 0.214 -1.641 1.00 95.06 87 PRO A N 1
ATOM 672 C CA . PRO A 1 87 ? -11.313 0.460 -1.316 1.00 95.06 87 PRO A CA 1
ATOM 673 C C . PRO A 1 87 ? -11.812 -0.351 -0.122 1.00 95.06 87 PRO A C 1
ATOM 675 O O . PRO A 1 87 ? -12.441 0.233 0.754 1.00 95.06 87 PRO A O 1
ATOM 678 N N . LEU A 1 88 ? -11.472 -1.641 0.000 1.00 94.25 88 LEU A N 1
ATOM 679 C CA . LEU A 1 88 ? -11.831 -2.445 1.181 1.00 94.25 88 LEU A CA 1
ATOM 680 C C . LEU A 1 88 ? -11.302 -1.836 2.485 1.00 94.25 88 LEU A C 1
ATOM 682 O O . LEU A 1 88 ? -12.010 -1.787 3.486 1.00 94.25 88 LEU A O 1
ATOM 686 N N . ARG A 1 89 ? -10.066 -1.326 2.483 1.00 92.94 89 ARG A N 1
ATOM 687 C CA . ARG A 1 89 ? -9.495 -0.666 3.666 1.00 92.94 89 ARG A CA 1
ATOM 688 C C . ARG A 1 89 ? -10.145 0.661 3.981 1.00 92.94 89 ARG A C 1
ATOM 690 O O . ARG A 1 89 ? -10.476 0.912 5.134 1.00 92.94 89 ARG A O 1
ATOM 697 N N . LEU A 1 90 ? -10.299 1.510 2.974 1.00 92.00 90 LEU A N 1
ATOM 698 C CA . LEU A 1 90 ? -10.851 2.845 3.170 1.00 92.00 90 LEU A CA 1
ATOM 699 C C . LEU A 1 90 ? -12.320 2.769 3.598 1.00 92.00 90 LEU A C 1
ATOM 701 O O . LEU A 1 90 ? -12.721 3.485 4.510 1.00 92.00 90 LEU A O 1
ATOM 705 N N . THR A 1 91 ? -13.096 1.857 3.009 1.00 91.44 91 THR A N 1
ATOM 706 C CA . THR A 1 91 ? -14.492 1.617 3.404 1.00 91.44 91 THR A CA 1
ATOM 707 C C . THR A 1 91 ? -14.596 1.019 4.803 1.00 91.44 91 THR A C 1
ATOM 709 O O . THR A 1 91 ? -15.432 1.479 5.570 1.00 91.44 91 THR A O 1
ATOM 712 N N . ALA A 1 92 ? -13.715 0.092 5.191 1.00 90.69 92 ALA A N 1
ATOM 713 C CA . ALA A 1 92 ? -13.644 -0.413 6.564 1.00 90.69 92 ALA A CA 1
ATOM 714 C C . ALA A 1 92 ? -13.404 0.714 7.586 1.00 90.69 92 ALA A C 1
ATOM 716 O O . ALA A 1 92 ? -14.081 0.786 8.610 1.00 90.69 92 ALA A O 1
ATOM 717 N N . PHE A 1 93 ? -12.475 1.629 7.293 1.00 89.12 93 PHE A N 1
ATOM 718 C CA . PHE A 1 93 ? -12.209 2.785 8.155 1.00 89.12 93 PHE A CA 1
ATOM 719 C C . PHE A 1 93 ? -13.395 3.751 8.202 1.00 89.12 93 PHE A C 1
ATOM 721 O O . PHE A 1 93 ? -13.744 4.236 9.275 1.00 89.12 93 PHE A O 1
ATOM 728 N N . ALA A 1 94 ? -14.035 3.996 7.057 1.00 87.69 94 ALA A N 1
ATOM 729 C CA . ALA A 1 94 ? -15.210 4.854 6.974 1.00 87.69 94 ALA A CA 1
ATOM 730 C C . ALA A 1 94 ? -16.416 4.269 7.730 1.00 87.69 94 ALA A C 1
ATOM 732 O O . ALA A 1 94 ? -17.120 5.012 8.405 1.00 87.69 94 AL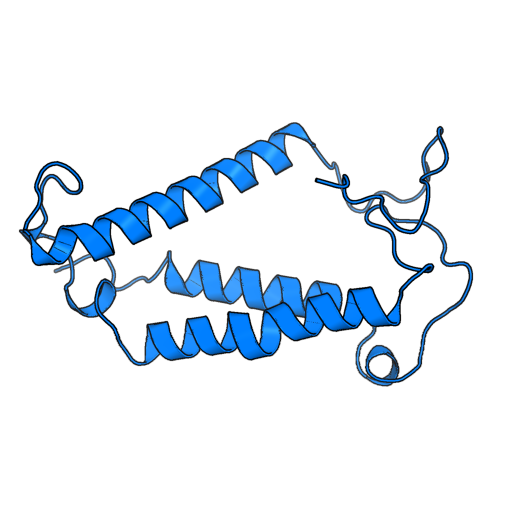A A O 1
ATOM 733 N N . GLN A 1 95 ? -16.639 2.953 7.647 1.00 88.44 95 GLN A N 1
ATOM 734 C CA . GLN A 1 95 ? -17.762 2.272 8.300 1.00 88.44 95 GLN A CA 1
ATOM 735 C C . GLN A 1 95 ? -17.579 2.127 9.811 1.00 88.44 95 GLN A C 1
ATOM 737 O O . GLN A 1 95 ? -18.554 2.267 10.542 1.00 88.44 95 GLN A O 1
ATOM 742 N N . LEU A 1 96 ? -16.355 1.882 10.294 1.00 87.38 96 LEU A N 1
ATOM 743 C CA . LEU A 1 96 ? -16.104 1.887 11.739 1.00 87.38 96 LEU A CA 1
ATOM 744 C C . LEU A 1 96 ? -16.164 3.296 12.317 1.00 87.38 96 LEU A C 1
ATOM 746 O O . LEU A 1 96 ? -16.628 3.455 13.443 1.00 87.38 96 LEU A O 1
ATOM 750 N N . GLY A 1 97 ? -15.702 4.308 11.578 1.00 84.38 97 GLY A N 1
ATOM 751 C CA . GLY A 1 97 ? -15.750 5.7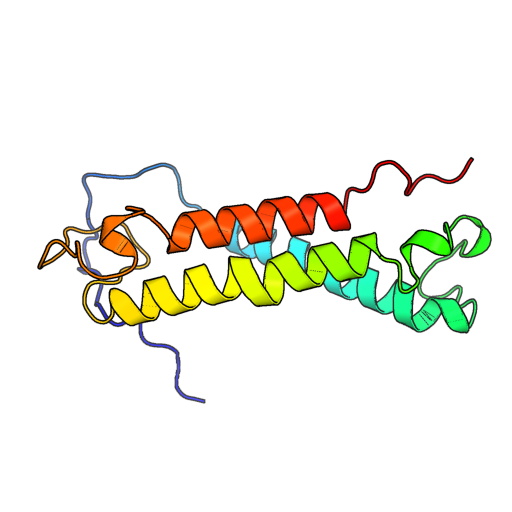02 12.011 1.00 84.38 97 GLY A CA 1
ATOM 752 C C . GLY A 1 97 ? -15.123 5.892 13.395 1.00 84.38 97 GLY A C 1
ATOM 753 O O . GLY A 1 97 ? -13.945 5.593 13.600 1.00 84.38 97 GLY A O 1
ATOM 754 N N . SER A 1 98 ? -15.926 6.353 14.357 1.00 78.44 98 SER A N 1
ATOM 755 C CA . SER A 1 98 ? -15.514 6.536 15.754 1.00 78.44 98 SER A CA 1
ATOM 756 C C . SER A 1 98 ? -15.256 5.234 16.509 1.00 78.44 98 SER A C 1
ATOM 758 O O . SER A 1 98 ? -14.700 5.287 17.585 1.00 78.44 98 SER A O 1
ATOM 760 N N . ASN A 1 99 ? -15.613 4.060 15.993 1.00 79.50 99 ASN A N 1
ATOM 761 C CA . ASN A 1 99 ? -15.249 2.780 16.612 1.00 79.50 99 ASN A CA 1
ATOM 762 C C . ASN A 1 99 ? -13.871 2.274 16.141 1.00 79.50 99 ASN A C 1
ATOM 764 O O . ASN A 1 99 ? -13.395 1.235 16.598 1.00 79.50 99 ASN A O 1
ATOM 768 N N . PHE A 1 100 ? -13.214 2.971 15.204 1.00 82.44 100 PHE A N 1
ATOM 769 C CA . PHE A 1 100 ? -11.921 2.547 14.677 1.00 82.44 100 PHE A CA 1
ATOM 770 C C . PHE A 1 100 ? -10.762 2.913 15.611 1.00 82.44 100 PHE A C 1
ATOM 772 O O . PHE A 1 100 ? -10.608 4.058 16.038 1.00 82.44 100 PHE A O 1
ATOM 779 N N . THR A 1 101 ? -9.858 1.957 15.830 1.00 78.81 101 THR A N 1
ATOM 780 C CA . THR A 1 101 ? -8.605 2.171 16.557 1.00 78.81 101 THR A CA 1
ATOM 781 C C . THR A 1 101 ? -7.434 1.474 15.862 1.00 78.81 101 THR A C 1
ATOM 783 O O . THR A 1 101 ? -7.550 0.361 15.354 1.00 78.81 101 THR A O 1
ATOM 786 N N . PHE A 1 102 ? -6.269 2.132 15.846 1.00 75.88 102 PHE A N 1
ATOM 787 C CA . PHE A 1 102 ? -5.020 1.549 15.333 1.00 75.88 102 PHE A CA 1
ATOM 788 C C . PHE A 1 102 ? -4.327 0.625 16.341 1.00 75.88 102 PHE A C 1
ATOM 790 O O . PHE A 1 102 ? -3.429 -0.128 15.967 1.00 75.88 102 PHE A O 1
ATOM 797 N N . LYS A 1 103 ? -4.710 0.706 17.618 1.00 72.75 103 LYS A N 1
ATOM 798 C CA . LYS A 1 103 ? -4.279 -0.215 18.672 1.00 72.75 103 LYS A CA 1
ATOM 799 C C . LYS A 1 103 ? -5.464 -1.064 19.095 1.00 72.75 103 LYS A C 1
ATOM 801 O O . LYS A 1 103 ? -6.577 -0.553 19.130 1.00 72.75 103 LYS A O 1
ATOM 806 N N . LEU A 1 104 ? -5.229 -2.323 19.446 1.00 73.50 104 LEU A N 1
ATOM 807 C CA . LEU A 1 104 ? -6.296 -3.171 19.962 1.00 73.50 104 LEU A CA 1
ATOM 808 C C . LEU A 1 104 ? -6.907 -2.513 21.210 1.00 73.50 104 LEU A C 1
ATOM 810 O O . LEU A 1 104 ? -6.179 -2.070 22.098 1.00 73.50 104 LEU A O 1
ATOM 814 N N . GLY A 1 105 ? -8.227 -2.387 21.218 1.00 73.12 105 GLY A N 1
ATOM 815 C CA . GLY A 1 105 ? -9.010 -1.793 22.291 1.00 73.12 105 GLY A CA 1
ATOM 816 C C . GLY A 1 105 ? -10.455 -2.279 22.181 1.00 73.12 105 GLY A C 1
ATOM 817 O O . GLY A 1 105 ? -10.876 -2.656 21.083 1.00 73.12 105 GLY A O 1
ATOM 818 N N . PRO A 1 106 ? -11.199 -2.328 23.294 1.00 71.31 106 PRO A N 1
ATOM 819 C CA . PRO A 1 106 ? -12.593 -2.722 23.283 1.00 71.31 106 PRO A CA 1
ATOM 820 C C . PRO A 1 106 ? -13.403 -1.720 22.448 1.00 71.31 106 PRO A C 1
ATOM 822 O O . PRO A 1 106 ? -13.212 -0.511 22.594 1.00 71.31 106 PRO A O 1
ATOM 825 N N . PRO A 1 107 ? -14.280 -2.205 21.559 1.00 71.12 107 PRO A N 1
ATOM 826 C CA . PRO A 1 107 ? -15.203 -1.341 20.846 1.00 71.12 107 PRO A CA 1
ATOM 827 C C . PRO A 1 107 ? -16.344 -0.905 21.775 1.00 71.12 107 PRO A C 1
ATOM 829 O O . PRO A 1 107 ? -16.783 -1.685 22.621 1.00 71.12 107 PRO A O 1
ATOM 832 N N . ASP A 1 108 ? -16.877 0.300 21.569 1.00 77.50 108 ASP A N 1
ATOM 833 C CA . ASP A 1 108 ? -18.088 0.754 22.271 1.00 77.50 108 ASP A CA 1
ATOM 834 C C . ASP A 1 108 ? -19.332 -0.008 21.789 1.00 77.50 108 ASP A C 1
ATOM 836 O O . ASP A 1 108 ? -20.277 -0.240 22.541 1.00 77.50 108 ASP A O 1
ATOM 840 N N . THR A 1 109 ? -19.334 -0.411 20.513 1.00 81.69 109 THR A N 1
ATOM 841 C CA . THR A 1 109 ? -20.443 -1.119 19.862 1.00 81.69 109 THR A CA 1
ATOM 842 C C . THR A 1 109 ? -19.935 -2.148 18.852 1.00 81.69 109 THR A C 1
ATOM 844 O O . THR A 1 109 ? -18.912 -1.947 18.196 1.00 81.69 109 THR A O 1
ATOM 847 N N . LEU A 1 110 ? -20.654 -3.265 18.699 1.00 85.44 110 LEU A N 1
ATOM 848 C CA . LEU A 1 110 ? -20.333 -4.279 17.693 1.00 85.44 110 LEU A CA 1
ATOM 849 C C . LEU A 1 110 ? -20.952 -3.907 16.337 1.00 85.44 110 LEU A C 1
ATOM 851 O O . LEU A 1 110 ? -22.170 -3.945 16.172 1.00 85.44 110 LEU A O 1
ATOM 855 N N . THR A 1 111 ? -20.116 -3.597 15.346 1.00 83.38 111 THR A N 1
ATOM 856 C CA . THR A 1 111 ? -20.562 -3.316 13.973 1.00 83.38 111 THR A CA 1
ATOM 857 C C . THR A 1 111 ? -20.788 -4.617 13.201 1.00 83.38 111 THR A C 1
ATOM 859 O O . THR A 1 111 ? -19.846 -5.373 12.973 1.00 83.38 111 THR A O 1
ATOM 862 N N . THR A 1 112 ? -22.025 -4.874 12.768 1.00 87.25 112 THR A N 1
ATOM 863 C CA . THR A 1 112 ? -22.390 -6.048 11.938 1.00 87.25 112 THR A CA 1
ATOM 864 C C . THR A 1 112 ? -23.127 -5.667 10.650 1.00 87.25 112 THR A C 1
ATOM 866 O O . THR A 1 112 ? -23.639 -6.521 9.924 1.00 87.25 112 THR A O 1
ATOM 869 N N . ASP A 1 113 ? -23.155 -4.374 10.335 1.00 85.25 113 ASP A N 1
ATOM 870 C CA . ASP A 1 113 ? -23.870 -3.831 9.188 1.00 85.25 113 ASP A CA 1
ATOM 871 C C . ASP A 1 113 ? -23.024 -3.812 7.912 1.00 85.25 113 ASP A C 1
ATOM 873 O O . ASP A 1 113 ? -21.792 -3.834 7.934 1.00 85.25 113 ASP A O 1
ATOM 877 N N . SER A 1 114 ? -23.704 -3.726 6.765 1.00 86.19 114 SER A N 1
ATOM 878 C CA . SER A 1 114 ? -23.080 -3.582 5.443 1.00 86.19 114 SER A CA 1
ATOM 879 C C . SER A 1 114 ? -21.995 -4.644 5.170 1.00 86.19 114 SER A C 1
ATOM 881 O O . SER A 1 114 ? -22.316 -5.831 5.132 1.00 86.19 114 SER A O 1
ATOM 883 N N . MET A 1 115 ? -20.725 -4.260 4.972 1.00 87.56 115 MET A N 1
ATOM 884 C CA . MET A 1 115 ? -19.628 -5.203 4.708 1.00 87.56 115 MET A CA 1
ATOM 885 C C . MET A 1 115 ? -19.323 -6.097 5.910 1.00 87.56 115 MET A C 1
ATOM 887 O O . MET A 1 115 ? -18.957 -7.259 5.722 1.00 87.56 115 MET A O 1
ATOM 891 N N . TYR A 1 116 ? -19.524 -5.591 7.129 1.00 88.88 116 TYR A N 1
ATOM 892 C CA . TYR A 1 116 ? -19.256 -6.329 8.363 1.00 88.88 116 TYR A CA 1
ATOM 893 C C . TYR A 1 116 ? -20.223 -7.497 8.587 1.00 88.88 116 TYR A C 1
ATOM 895 O O . TYR A 1 116 ? -19.919 -8.400 9.363 1.00 88.88 116 TYR A O 1
ATOM 903 N N . ARG A 1 117 ? -21.334 -7.546 7.836 1.00 91.38 117 ARG A N 1
ATOM 904 C CA . ARG A 1 117 ? -22.223 -8.715 7.768 1.00 91.38 117 ARG A CA 1
ATOM 905 C C . ARG A 1 117 ? -21.565 -9.921 7.094 1.00 91.38 117 ARG A C 1
ATOM 907 O O . ARG A 1 117 ? -21.873 -11.055 7.441 1.00 91.38 117 ARG A O 1
ATOM 914 N N . TYR A 1 118 ? -20.693 -9.680 6.116 1.00 90.81 118 TYR A N 1
ATOM 915 C CA . TYR A 1 118 ? -20.074 -10.731 5.301 1.00 90.81 118 TYR A CA 1
ATOM 916 C C . TYR A 1 118 ? -18.632 -11.030 5.716 1.00 90.81 118 TYR A C 1
ATOM 918 O O . TYR A 1 118 ? -18.148 -12.140 5.514 1.00 90.81 118 TYR A O 1
ATOM 926 N N . MET A 1 119 ? -17.929 -10.044 6.276 1.00 90.38 119 MET A N 1
ATOM 927 C CA . MET A 1 119 ? -16.521 -10.162 6.635 1.00 90.38 119 MET A CA 1
ATOM 928 C C . MET A 1 119 ? -16.234 -9.387 7.917 1.00 90.38 119 MET A C 1
ATOM 930 O O . MET A 1 119 ? -16.451 -8.186 7.973 1.00 90.38 119 MET A O 1
ATOM 934 N N . GLN A 1 120 ? -15.673 -10.051 8.926 1.00 89.94 120 GLN A N 1
ATOM 935 C CA . GLN A 1 120 ? -15.380 -9.416 10.220 1.00 89.94 120 GLN A CA 1
ATOM 936 C C . GLN A 1 120 ? -14.245 -8.382 10.137 1.00 89.94 120 GLN A C 1
ATOM 938 O O . GLN A 1 120 ? -14.218 -7.409 10.889 1.00 89.94 120 GLN A O 1
ATOM 943 N N . HIS A 1 121 ? -13.300 -8.575 9.211 1.00 90.38 121 HIS A N 1
ATOM 944 C CA . HIS A 1 121 ? -12.089 -7.760 9.119 1.00 90.38 121 HIS A CA 1
ATOM 945 C C . HIS A 1 121 ? -11.768 -7.270 7.694 1.00 90.38 121 HIS A C 1
ATOM 947 O O . HIS A 1 121 ? -10.671 -7.531 7.190 1.00 90.38 121 HIS A O 1
ATOM 953 N N . PRO A 1 122 ? -12.662 -6.502 7.039 1.00 92.12 122 PRO A N 1
ATOM 954 C CA . PRO A 1 122 ? -12.455 -6.024 5.669 1.00 92.12 122 PRO A CA 1
ATOM 955 C C . PRO A 1 122 ? -11.186 -5.174 5.525 1.00 92.12 122 PRO A C 1
ATOM 957 O O . PRO A 1 122 ? -10.463 -5.293 4.535 1.00 92.12 122 PRO A O 1
ATOM 960 N N . GLY A 1 123 ? -10.833 -4.403 6.559 1.00 91.44 123 GLY A N 1
ATOM 961 C CA . GLY A 1 123 ? -9.583 -3.643 6.597 1.00 91.44 123 GLY A CA 1
ATOM 962 C C . GLY A 1 123 ? -8.317 -4.512 6.606 1.00 91.44 123 GLY A C 1
ATOM 963 O O . GLY A 1 123 ? -7.336 -4.174 5.938 1.00 91.44 123 GLY A O 1
ATOM 964 N N . TYR A 1 124 ? -8.317 -5.647 7.314 1.00 91.69 124 TYR A N 1
ATOM 965 C CA . TYR A 1 124 ? -7.182 -6.577 7.283 1.00 91.69 124 TYR A CA 1
ATOM 966 C C . TYR A 1 124 ? -7.139 -7.367 5.981 1.00 91.69 124 TYR A C 1
ATOM 968 O O . TYR A 1 124 ? -6.063 -7.519 5.408 1.00 91.69 124 TYR A O 1
ATOM 976 N N . THR A 1 125 ? -8.289 -7.773 5.447 1.00 94.44 125 THR A N 1
ATOM 977 C CA . THR A 1 125 ? -8.356 -8.424 4.135 1.00 94.44 125 THR A CA 1
ATOM 978 C C . THR A 1 125 ? -7.798 -7.524 3.036 1.00 94.44 125 THR A C 1
ATOM 980 O O . THR A 1 125 ? -6.931 -7.952 2.276 1.00 94.44 125 THR A O 1
ATOM 983 N N . GLY A 1 126 ? -8.190 -6.246 2.996 1.00 94.50 126 GLY A N 1
ATOM 984 C CA . GLY A 1 126 ? -7.610 -5.287 2.056 1.00 94.50 126 GLY A CA 1
ATOM 985 C C . GLY A 1 126 ? -6.100 -5.092 2.256 1.00 94.50 126 GLY A C 1
ATOM 986 O O . GLY A 1 126 ? -5.359 -4.990 1.281 1.00 94.50 126 GLY A O 1
ATOM 987 N N . GLN A 1 127 ? -5.597 -5.113 3.500 1.00 93.69 127 GLN A N 1
ATOM 988 C CA . GLN A 1 127 ? -4.149 -5.083 3.772 1.00 93.69 127 GLN A CA 1
ATOM 989 C C . GLN A 1 127 ? -3.430 -6.323 3.230 1.00 93.69 127 GLN A C 1
ATOM 991 O O . GLN A 1 127 ? -2.333 -6.178 2.688 1.00 93.69 127 GLN A O 1
ATOM 996 N N . ILE A 1 128 ? -4.016 -7.512 3.379 1.00 94.94 128 ILE A N 1
ATOM 997 C CA . ILE A 1 128 ? -3.451 -8.763 2.862 1.00 94.94 128 ILE A CA 1
ATOM 998 C C . ILE A 1 128 ? -3.393 -8.710 1.336 1.00 94.94 128 ILE A C 1
ATOM 1000 O O . ILE A 1 128 ? -2.333 -8.973 0.777 1.00 94.94 128 ILE A O 1
ATOM 1004 N N . VAL A 1 129 ? -4.469 -8.275 0.669 1.00 95.94 129 VAL A N 1
ATOM 1005 C CA . VAL A 1 129 ? -4.492 -8.101 -0.795 1.00 95.94 129 VAL A CA 1
ATOM 1006 C C . VAL A 1 129 ? -3.366 -7.173 -1.245 1.00 95.94 129 VAL A C 1
ATOM 1008 O O . VAL A 1 129 ? -2.559 -7.555 -2.086 1.00 95.94 129 VAL A O 1
ATOM 1011 N N . VAL A 1 130 ? -3.244 -5.985 -0.643 1.00 94.06 130 VAL A N 1
ATOM 1012 C CA . VAL A 1 130 ? -2.170 -5.040 -0.991 1.00 94.06 130 VAL A CA 1
ATOM 1013 C C . VAL A 1 130 ? -0.790 -5.660 -0.759 1.00 94.06 130 VAL A C 1
ATOM 1015 O O . VAL A 1 130 ? 0.086 -5.514 -1.606 1.00 94.06 130 VAL A O 1
ATOM 1018 N N . MET A 1 131 ? -0.586 -6.360 0.359 1.00 92.25 131 MET A N 1
ATOM 1019 C CA . MET A 1 131 ? 0.702 -6.970 0.695 1.00 92.25 131 MET A CA 1
ATOM 1020 C C . MET A 1 131 ? 1.091 -8.066 -0.298 1.00 92.25 131 MET A C 1
ATOM 1022 O O . MET A 1 131 ? 2.187 -8.016 -0.850 1.00 92.25 131 MET A O 1
ATOM 1026 N N . VAL A 1 132 ? 0.195 -9.022 -0.548 1.00 93.94 132 VAL A N 1
ATOM 1027 C CA . VAL A 1 132 ? 0.434 -10.152 -1.454 1.00 93.94 132 VAL A CA 1
ATOM 1028 C C . VAL A 1 132 ? 0.651 -9.659 -2.879 1.00 93.94 132 VAL A C 1
ATOM 1030 O O . VAL A 1 132 ? 1.594 -10.094 -3.532 1.00 93.94 132 VAL A O 1
ATOM 1033 N N . VAL A 1 133 ? -0.158 -8.705 -3.349 1.00 93.81 133 VAL A N 1
ATOM 1034 C CA . VAL A 1 133 ? -0.021 -8.172 -4.708 1.00 93.81 133 VAL A CA 1
ATOM 1035 C C . VAL A 1 133 ? 1.295 -7.412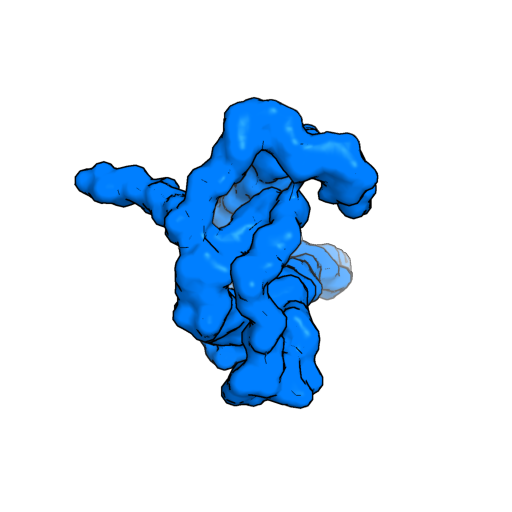 -4.876 1.00 93.81 133 VAL A C 1
ATOM 1037 O O . VAL A 1 133 ? 2.003 -7.654 -5.849 1.00 93.81 133 VAL A O 1
ATOM 1040 N N . ASN A 1 134 ? 1.686 -6.564 -3.919 1.00 90.25 134 ASN A N 1
ATOM 1041 C CA . ASN A 1 134 ? 2.990 -5.894 -3.979 1.00 90.25 134 ASN A CA 1
ATOM 1042 C C . ASN A 1 134 ? 4.145 -6.904 -3.937 1.00 90.25 134 ASN A C 1
ATOM 1044 O O . ASN A 1 134 ? 5.083 -6.778 -4.718 1.00 90.25 134 ASN A O 1
ATOM 1048 N N . LEU A 1 135 ? 4.062 -7.934 -3.087 1.00 89.44 135 LEU A N 1
ATOM 1049 C CA . LEU A 1 135 ? 5.066 -8.997 -3.038 1.00 89.44 135 LEU A CA 1
ATOM 1050 C C . LEU A 1 135 ? 5.176 -9.715 -4.387 1.00 89.44 135 LEU A C 1
ATOM 1052 O O . LEU A 1 135 ? 6.274 -9.893 -4.896 1.00 89.44 135 LEU A O 1
ATOM 1056 N N . SER A 1 136 ? 4.039 -10.056 -4.995 1.00 88.69 136 SER A N 1
ATOM 1057 C CA . SER A 1 136 ? 3.984 -10.702 -6.307 1.00 88.69 136 SER A CA 1
ATOM 1058 C C . SER A 1 136 ? 4.482 -9.806 -7.443 1.00 88.69 136 SER A C 1
ATOM 1060 O O . SER A 1 136 ? 4.947 -10.312 -8.458 1.00 88.69 136 SER A O 1
ATOM 1062 N N . MET A 1 137 ? 4.381 -8.481 -7.301 1.00 86.69 137 MET A N 1
ATOM 1063 C CA . MET A 1 137 ? 4.856 -7.531 -8.304 1.00 86.69 137 MET A CA 1
ATOM 1064 C C . MET A 1 137 ? 6.370 -7.324 -8.199 1.00 86.69 137 MET A C 1
ATOM 1066 O O . MET A 1 137 ? 7.047 -7.315 -9.220 1.00 86.69 137 MET A O 1
ATOM 1070 N N . PHE A 1 138 ? 6.903 -7.192 -6.979 1.00 83.81 138 PHE A N 1
ATOM 1071 C CA . PHE A 1 138 ? 8.320 -6.895 -6.747 1.00 83.81 138 PHE A CA 1
ATOM 1072 C C . PHE A 1 138 ? 9.221 -8.134 -6.652 1.00 83.81 138 PHE A C 1
ATOM 1074 O O . PHE A 1 138 ? 10.396 -8.039 -6.986 1.00 83.81 138 PHE A O 1
ATOM 1081 N N . LEU A 1 139 ? 8.710 -9.285 -6.205 1.00 83.56 139 LEU A N 1
ATOM 1082 C CA . LEU A 1 139 ? 9.467 -10.543 -6.091 1.00 83.56 139 LEU A CA 1
ATOM 1083 C C . LEU A 1 139 ? 9.097 -11.534 -7.198 1.00 83.56 139 LEU A C 1
ATOM 1085 O O . LEU A 1 139 ? 8.935 -12.733 -6.959 1.00 83.56 139 LEU A O 1
ATOM 1089 N N . ARG A 1 140 ? 8.918 -11.025 -8.416 1.00 81.19 140 ARG A N 1
ATOM 1090 C CA . ARG A 1 140 ? 8.636 -11.857 -9.582 1.00 81.19 140 ARG A CA 1
ATOM 1091 C C . ARG A 1 140 ? 9.837 -12.755 -9.884 1.00 81.19 140 ARG A C 1
ATOM 1093 O O . ARG A 1 140 ? 10.968 -12.288 -9.989 1.00 81.19 140 ARG A O 1
ATOM 1100 N N . TRP A 1 141 ? 9.584 -14.056 -9.984 1.00 71.25 141 TRP A N 1
ATOM 1101 C CA . TRP A 1 141 ? 10.618 -15.081 -10.163 1.00 71.25 141 TRP A CA 1
ATOM 1102 C C . TRP A 1 141 ? 11.234 -15.075 -11.569 1.00 71.25 141 TRP A C 1
ATOM 1104 O O . TRP A 1 141 ? 12.327 -15.591 -11.762 1.00 71.25 141 TRP A O 1
ATOM 1114 N N . ASP A 1 142 ? 10.564 -14.452 -12.533 1.00 72.88 142 ASP A N 1
ATOM 1115 C CA . ASP A 1 142 ? 11.013 -14.258 -13.913 1.00 72.88 142 ASP A CA 1
ATOM 1116 C C . ASP A 1 142 ? 11.849 -12.976 -14.110 1.00 72.88 142 ASP A C 1
ATOM 1118 O O . ASP A 1 142 ? 12.118 -12.569 -15.242 1.00 72.88 142 ASP A O 1
ATOM 1122 N N . GLY A 1 143 ? 12.253 -12.324 -13.011 1.00 63.25 143 GLY A N 1
ATOM 1123 C CA . GLY A 1 143 ? 13.108 -11.134 -13.024 1.00 63.25 143 GLY A CA 1
ATOM 1124 C C . GLY A 1 143 ? 14.606 -11.407 -13.179 1.00 63.25 143 GLY A C 1
ATOM 1125 O O . GLY A 1 143 ? 15.365 -10.462 -13.374 1.00 63.25 143 GLY A O 1
ATOM 1126 N N . VAL A 1 144 ? 15.036 -12.670 -13.114 1.00 57.56 144 VAL A N 1
ATOM 1127 C CA . VAL A 1 144 ? 16.402 -13.079 -13.469 1.00 57.56 144 VAL A CA 1
ATOM 1128 C C . VAL A 1 144 ? 16.384 -13.466 -14.947 1.00 57.56 144 VAL A C 1
ATOM 1130 O O . VAL A 1 144 ? 15.692 -14.412 -15.323 1.00 57.56 144 VAL A O 1
ATOM 1133 N N . GLY A 1 145 ? 17.076 -12.694 -15.789 1.00 51.72 145 GLY A N 1
ATOM 1134 C CA . GLY A 1 145 ? 17.271 -13.052 -17.196 1.00 51.72 145 GLY A CA 1
ATOM 1135 C C . GLY A 1 145 ? 18.043 -14.376 -17.335 1.00 51.72 145 GLY A C 1
ATOM 1136 O O . GLY A 1 145 ? 18.739 -14.759 -16.392 1.00 51.72 145 GLY A O 1
ATOM 1137 N N . PRO A 1 146 ? 17.893 -15.102 -18.459 1.00 49.72 146 PRO A N 1
ATOM 1138 C CA . PRO A 1 146 ? 18.774 -16.224 -18.782 1.00 49.72 146 PRO A CA 1
ATOM 1139 C C . PRO A 1 146 ? 20.245 -15.799 -18.887 1.00 49.72 146 PRO A C 1
ATOM 1141 O O . PRO A 1 146 ? 20.500 -14.630 -19.260 1.00 49.72 146 PRO A O 1
#

pLDDT: mean 81.13, std 12.54, range [37.78, 97.19]

Foldseek 3Di:
DDDDDDLDDAPPVHPPPDDPDDDDPVVVVVVVVVLVVLVVLLVCCLVCLVVVDCVSPVCSVQWDPQLSDDDPLVVVLVCLLPVQLVCLQVVVCVQCPSQDDPGDDDGPDQDCDDVNVVPVCSNVVSVVSNVVSSCCSSVPPPRGDD

Secondary structure (DSSP, 8-state):
------SSPPPTT--TT--SS---HHHHHHHHHHHHHHHHHHHHHHHHGGGT-TTT-S-GGGS-HHHHS--HHHHHHHHIIIIIIHHHHHHHHHHHGGG--SS----SS---SGGGGT-S-HHHHHHHHHHHHHHHHHS-GGGS--

Organism: NCBI:txid1209917

InterPro domains:
  IPR007269 Isoprenylcysteine carboxyl methyltransferase [PF04140] (81-139)

Radius of gyration: 20.03 Å; chains: 1; bounding box: 49×37×52 Å

Sequence (146 aa):
MSYFKAPNEIPRDGWNKDSLGTYSPVAARIRRMLAVSIGIFHALVVLGYSDNNSLVCLHPENLNNGLFTWNPYTSVCLFLVICIGGPLRLTAFAQLGSNFTFKLGPPDTLTTDSMYRYMQHPGYTGQIVVMVVNLSMFLRWDGVGP